Protein AF-A0A9P0X6R5-F1 (afdb_monomer_lite)

Structure (mmCIF, N/CA/C/O backbone):
data_AF-A0A9P0X6R5-F1
#
_entry.id   AF-A0A9P0X6R5-F1
#
loop_
_atom_site.group_PDB
_atom_site.id
_atom_site.type_symbol
_atom_site.label_atom_id
_atom_site.label_alt_id
_atom_site.label_comp_id
_atom_site.label_asym_id
_atom_site.label_entity_id
_atom_site.label_seq_id
_atom_site.pdbx_PDB_ins_code
_atom_site.Cartn_x
_atom_site.Cartn_y
_atom_site.Cartn_z
_atom_site.occupancy
_atom_site.B_iso_or_equiv
_atom_site.auth_seq_id
_atom_site.auth_comp_id
_atom_site.auth_asym_id
_atom_site.auth_atom_id
_atom_site.pdbx_PDB_model_num
ATOM 1 N N . MET A 1 1 ? 27.238 -20.104 -17.159 1.00 45.56 1 MET A N 1
ATOM 2 C CA . MET A 1 1 ? 26.203 -19.093 -17.486 1.00 45.56 1 MET A CA 1
ATOM 3 C C . MET A 1 1 ? 25.181 -19.704 -18.444 1.00 45.56 1 MET A C 1
ATOM 5 O O . MET A 1 1 ? 25.569 -20.067 -19.541 1.00 45.56 1 MET A O 1
ATOM 9 N N . GLY A 1 2 ? 23.912 -19.848 -18.046 1.00 71.12 2 GLY A N 1
ATOM 10 C CA . GLY A 1 2 ? 22.856 -20.512 -18.837 1.00 71.12 2 GLY A CA 1
ATOM 11 C C . GLY A 1 2 ? 21.809 -19.555 -19.417 1.00 71.12 2 GLY A C 1
ATOM 12 O O . GLY A 1 2 ? 20.617 -19.774 -19.230 1.00 71.12 2 GLY A O 1
ATOM 13 N N . ILE A 1 3 ? 22.230 -18.459 -20.056 1.00 69.94 3 ILE A N 1
ATOM 14 C CA . ILE A 1 3 ? 21.304 -17.490 -20.666 1.00 69.94 3 ILE A CA 1
ATOM 15 C C . ILE A 1 3 ? 21.339 -17.666 -22.195 1.00 69.94 3 ILE A C 1
ATOM 17 O O . ILE A 1 3 ? 22.399 -17.465 -22.786 1.00 69.94 3 ILE A O 1
ATOM 21 N N . PRO A 1 4 ? 20.212 -18.005 -22.851 1.00 82.38 4 PRO A N 1
ATOM 22 C CA . PRO A 1 4 ? 20.140 -18.137 -24.307 1.00 82.38 4 PRO A CA 1
ATOM 23 C C . PRO A 1 4 ? 20.477 -16.831 -25.041 1.00 82.38 4 PRO A C 1
ATOM 25 O O . PRO A 1 4 ? 20.044 -15.749 -24.631 1.00 82.38 4 PRO A O 1
ATOM 28 N N . PHE A 1 5 ? 21.174 -16.935 -26.178 1.00 79.19 5 PHE A N 1
ATOM 29 C CA . PHE A 1 5 ? 21.582 -15.794 -27.014 1.00 79.19 5 PHE A CA 1
ATOM 30 C C . PHE A 1 5 ? 20.405 -14.900 -27.431 1.00 79.19 5 PHE A C 1
ATOM 32 O O . PHE A 1 5 ? 20.494 -13.675 -27.402 1.00 79.19 5 PHE A O 1
ATOM 39 N N . SER A 1 6 ? 19.257 -15.501 -27.730 1.00 80.06 6 SER A N 1
ATOM 40 C CA . SER A 1 6 ? 18.028 -14.799 -28.106 1.00 80.06 6 SER A CA 1
ATOM 41 C C . SER A 1 6 ? 17.505 -13.863 -27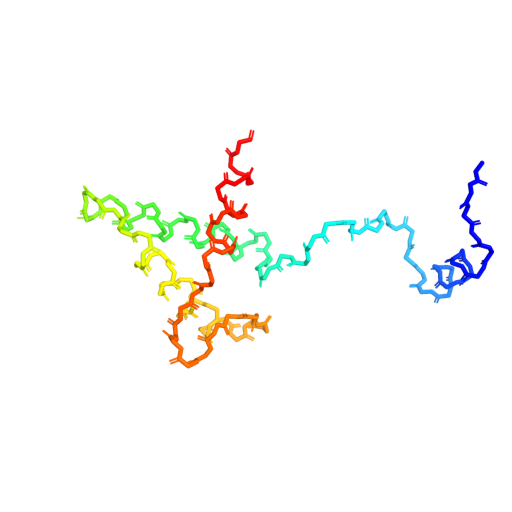.005 1.00 80.06 6 SER A C 1
ATOM 43 O O . SER A 1 6 ? 17.007 -12.775 -27.306 1.00 80.06 6 SER A O 1
ATOM 45 N N . SER A 1 7 ? 17.668 -14.221 -25.727 1.00 75.31 7 SER A N 1
ATOM 46 C CA . SER A 1 7 ? 17.344 -13.342 -24.593 1.00 75.31 7 SER A CA 1
ATOM 47 C C . SER A 1 7 ? 18.329 -12.176 -24.474 1.00 75.31 7 SER A C 1
ATOM 49 O O . SER A 1 7 ? 17.920 -11.049 -24.182 1.00 75.31 7 SER A O 1
ATOM 51 N N . LEU A 1 8 ? 19.614 -12.425 -24.745 1.00 77.00 8 LEU A N 1
ATOM 52 C CA . LEU A 1 8 ? 20.658 -11.399 -24.753 1.00 77.00 8 LEU A CA 1
ATOM 53 C C . LEU A 1 8 ? 20.434 -10.388 -25.892 1.00 77.00 8 LEU A C 1
ATOM 55 O O . LEU A 1 8 ? 20.430 -9.181 -25.663 1.00 77.00 8 LEU A O 1
ATOM 59 N N . GLN A 1 9 ? 20.138 -10.873 -27.099 1.00 84.00 9 GLN A N 1
ATOM 60 C CA . GLN A 1 9 ? 19.872 -10.045 -28.275 1.00 84.00 9 GLN A CA 1
ATOM 61 C C . GLN A 1 9 ? 18.637 -9.150 -28.086 1.00 84.00 9 GLN A C 1
ATOM 63 O O . GLN A 1 9 ? 18.666 -7.971 -28.445 1.00 84.00 9 GLN A O 1
ATOM 68 N N . LYS A 1 10 ? 17.563 -9.669 -27.468 1.00 78.94 10 LYS A N 1
ATOM 69 C CA . LYS A 1 10 ? 16.385 -8.859 -27.105 1.00 78.94 10 LYS A CA 1
ATOM 70 C C . LYS A 1 10 ? 16.737 -7.736 -26.127 1.00 78.94 10 LYS A C 1
ATOM 72 O O . LYS A 1 10 ? 16.241 -6.624 -26.294 1.00 78.94 10 LYS A O 1
ATOM 77 N N . ARG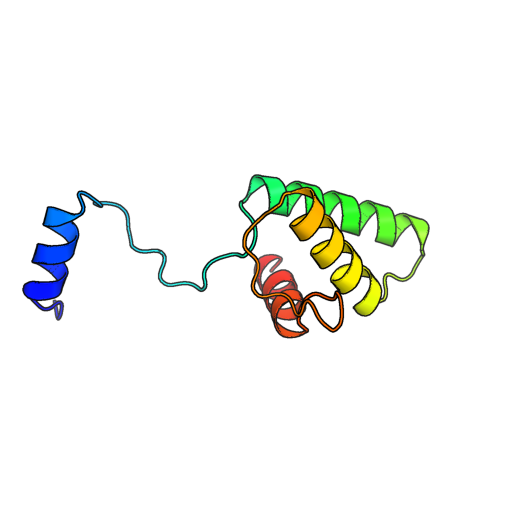 A 1 11 ? 17.585 -8.002 -25.126 1.00 73.56 11 ARG A N 1
ATOM 78 C CA . ARG A 1 11 ? 18.031 -6.982 -24.160 1.00 73.56 11 ARG A CA 1
ATOM 79 C C . ARG A 1 11 ? 18.846 -5.875 -24.822 1.00 73.56 11 ARG A C 1
ATOM 81 O O . ARG A 1 11 ? 18.567 -4.708 -24.567 1.00 73.56 11 ARG A O 1
ATOM 88 N N . ILE A 1 12 ? 19.778 -6.243 -25.704 1.00 78.88 12 ILE A N 1
ATOM 89 C CA . ILE A 1 12 ? 20.615 -5.292 -26.451 1.00 78.88 12 ILE A CA 1
ATOM 90 C C . ILE A 1 12 ? 19.748 -4.404 -27.353 1.00 78.88 12 ILE A C 1
ATOM 92 O O . ILE A 1 12 ? 19.861 -3.185 -27.287 1.00 78.88 12 ILE A O 1
ATOM 96 N N . LYS A 1 13 ? 18.803 -4.981 -28.114 1.00 79.56 13 LYS A N 1
ATOM 97 C CA . LYS A 1 13 ? 17.854 -4.203 -28.937 1.00 79.56 13 LYS A CA 1
ATOM 98 C C . LYS A 1 13 ? 16.975 -3.251 -28.123 1.00 79.56 13 LYS A C 1
ATOM 100 O O . LYS A 1 13 ? 16.607 -2.196 -28.621 1.00 79.56 13 LYS A O 1
ATOM 105 N N . LYS A 1 14 ? 16.610 -3.629 -26.894 1.00 73.12 14 LYS A N 1
ATOM 106 C CA . LYS A 1 14 ? 15.771 -2.814 -26.002 1.00 73.12 14 LYS A CA 1
ATOM 107 C C . LYS A 1 14 ? 16.571 -1.745 -25.238 1.00 73.12 14 LYS A C 1
ATOM 109 O O . LYS A 1 14 ? 15.965 -0.959 -24.521 1.00 73.12 14 LYS A O 1
ATOM 114 N N . GLY A 1 15 ? 17.905 -1.730 -25.347 1.00 68.00 15 GLY A N 1
ATOM 115 C CA . GLY A 1 15 ? 18.778 -0.750 -24.684 1.00 68.00 15 GLY A CA 1
ATOM 116 C C . GLY A 1 15 ? 18.753 -0.803 -23.151 1.00 68.00 15 GLY A C 1
ATOM 117 O O . GLY A 1 15 ? 19.182 0.137 -22.492 1.00 68.00 15 GLY A O 1
ATOM 118 N N . SER A 1 16 ? 18.225 -1.879 -22.561 1.00 59.75 16 SER A N 1
ATOM 119 C CA . SER A 1 16 ? 18.016 -1.971 -21.115 1.00 59.75 16 SER A CA 1
ATOM 120 C C . SER A 1 16 ? 19.170 -2.746 -20.476 1.00 59.75 16 SER A C 1
ATOM 122 O O . SER A 1 16 ? 19.209 -3.975 -20.523 1.00 59.75 16 SER A O 1
ATOM 124 N N . THR A 1 17 ? 20.136 -2.014 -19.916 1.00 61.00 17 THR A N 1
ATOM 125 C CA . THR A 1 17 ? 21.274 -2.555 -19.144 1.00 61.00 17 THR A CA 1
ATOM 126 C C . THR A 1 17 ? 20.925 -2.807 -17.676 1.00 61.00 17 THR A C 1
ATOM 128 O O . THR A 1 17 ? 21.693 -3.442 -16.955 1.00 61.00 17 THR A O 1
ATOM 131 N N . LEU A 1 18 ? 19.758 -2.334 -17.232 1.00 61.66 18 LEU A N 1
ATOM 132 C CA . LEU A 1 18 ? 19.279 -2.505 -15.867 1.00 61.66 18 LEU A CA 1
ATOM 133 C C . LEU A 1 18 ? 18.902 -3.966 -15.602 1.00 61.66 18 LEU A C 1
ATOM 135 O O . LEU A 1 18 ? 18.363 -4.663 -16.468 1.00 61.66 18 LEU A O 1
ATOM 139 N N . ALA A 1 19 ? 19.178 -4.427 -14.379 1.00 62.88 19 ALA A N 1
ATOM 140 C CA . ALA A 1 19 ? 18.734 -5.736 -13.925 1.00 62.88 19 ALA A CA 1
ATOM 141 C C . ALA A 1 19 ? 17.209 -5.846 -14.122 1.00 62.88 19 ALA A C 1
ATOM 143 O O . ALA A 1 19 ? 16.476 -4.933 -13.733 1.00 62.88 19 ALA A O 1
ATOM 144 N N . PRO A 1 20 ? 16.709 -6.922 -14.756 1.00 59.72 20 PRO A N 1
ATOM 145 C CA . PRO A 1 20 ? 15.279 -7.084 -14.959 1.00 59.72 20 PRO A CA 1
ATOM 146 C C . PRO A 1 20 ? 14.585 -7.127 -13.600 1.00 59.72 20 PRO A C 1
ATOM 148 O O . PRO A 1 20 ? 15.035 -7.823 -12.687 1.00 59.72 20 PRO A O 1
ATOM 151 N N . HIS A 1 21 ? 13.460 -6.424 -13.483 1.00 60.31 21 HIS A N 1
ATOM 152 C CA . HIS A 1 21 ? 12.551 -6.636 -12.366 1.00 60.31 21 HIS A CA 1
ATOM 153 C C . HIS A 1 21 ? 11.995 -8.059 -12.477 1.00 60.31 21 HIS A C 1
ATOM 155 O O . HIS A 1 21 ? 11.142 -8.343 -13.312 1.00 60.31 21 HIS A O 1
ATOM 161 N N . LEU A 1 22 ? 12.569 -8.971 -11.694 1.00 61.56 22 LEU A N 1
ATOM 162 C CA . LEU A 1 22 ? 12.200 -10.390 -11.636 1.00 61.56 22 LEU A CA 1
ATOM 163 C C . LEU A 1 22 ? 11.013 -10.639 -10.690 1.00 61.56 22 LEU A C 1
ATOM 165 O O . LEU A 1 22 ? 10.565 -11.773 -10.546 1.00 61.56 22 LEU A O 1
ATOM 169 N N . GLY A 1 23 ? 10.516 -9.586 -10.034 1.00 60.03 23 GLY A N 1
ATOM 170 C CA . GLY A 1 23 ? 9.327 -9.629 -9.196 1.00 60.03 23 GLY A CA 1
ATOM 171 C C . GLY A 1 23 ? 8.053 -9.295 -9.964 1.00 60.03 23 GLY A C 1
ATOM 172 O O . GLY A 1 23 ? 8.066 -8.859 -11.115 1.00 60.03 23 GLY A O 1
ATOM 173 N N . ARG A 1 24 ? 6.920 -9.459 -9.286 1.00 58.94 24 ARG A N 1
ATOM 174 C CA . ARG A 1 24 ? 5.628 -9.032 -9.813 1.00 58.94 24 ARG A CA 1
ATOM 175 C C . ARG A 1 24 ? 5.606 -7.516 -10.004 1.00 58.94 24 ARG A C 1
ATOM 177 O O . ARG A 1 24 ? 6.158 -6.770 -9.190 1.00 58.94 24 ARG A O 1
ATOM 184 N N . PHE A 1 25 ? 4.989 -7.069 -11.096 1.00 58.28 25 PHE A N 1
ATOM 185 C CA . PHE A 1 25 ? 4.784 -5.647 -11.351 1.00 58.28 25 PHE A CA 1
ATOM 186 C C . PHE A 1 25 ? 3.973 -5.049 -10.206 1.00 58.28 25 PHE A C 1
ATOM 188 O O . PHE A 1 25 ? 2.861 -5.492 -9.915 1.00 58.28 25 PHE A O 1
ATOM 195 N N . THR A 1 26 ? 4.563 -4.070 -9.530 1.00 62.06 26 THR A N 1
ATOM 196 C CA . THR A 1 26 ? 3.894 -3.352 -8.455 1.00 62.06 26 THR A CA 1
ATOM 197 C C . THR A 1 26 ? 2.804 -2.500 -9.080 1.00 62.06 26 THR A C 1
ATOM 199 O O . THR A 1 26 ? 3.063 -1.745 -10.010 1.00 62.06 26 THR A O 1
ATOM 202 N N . VAL A 1 27 ? 1.577 -2.635 -8.576 1.00 65.88 27 VAL A N 1
ATOM 203 C CA . VAL A 1 27 ? 0.413 -1.888 -9.089 1.00 65.88 27 VAL A CA 1
ATOM 204 C C . VAL A 1 27 ? 0.588 -0.376 -8.910 1.00 65.88 27 VAL A C 1
ATOM 206 O O . VAL A 1 27 ? -0.017 0.397 -9.634 1.00 65.88 27 VAL A O 1
ATOM 209 N N . PHE A 1 28 ? 1.433 0.025 -7.960 1.00 68.38 28 PHE A N 1
ATOM 210 C CA . PHE A 1 28 ? 1.745 1.411 -7.638 1.00 68.38 28 PHE A CA 1
ATOM 211 C C . PHE A 1 28 ? 3.242 1.680 -7.812 1.00 68.38 28 PHE A C 1
ATOM 213 O O . PHE A 1 28 ? 4.075 0.810 -7.520 1.00 68.38 28 PHE A O 1
ATOM 220 N N . SER A 1 29 ? 3.575 2.895 -8.240 1.00 72.75 29 SER A N 1
ATOM 221 C CA . SER A 1 29 ? 4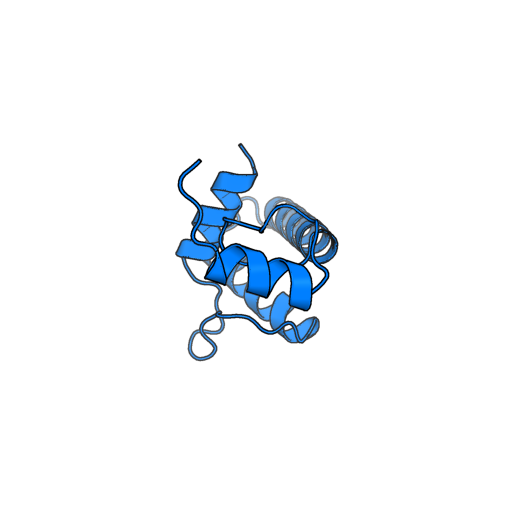.927 3.457 -8.178 1.00 72.75 29 SER A CA 1
ATOM 222 C C . SER A 1 29 ? 5.333 3.726 -6.729 1.00 72.75 29 SER A C 1
ATOM 224 O O . SER A 1 29 ? 4.484 3.850 -5.850 1.00 72.75 29 SER A O 1
ATOM 226 N N . ARG A 1 30 ? 6.637 3.851 -6.450 1.00 71.50 30 ARG A N 1
ATOM 227 C CA . ARG A 1 30 ? 7.161 4.034 -5.078 1.00 71.50 30 ARG A CA 1
ATOM 228 C C . ARG A 1 30 ? 6.512 5.209 -4.333 1.00 71.50 30 ARG A C 1
ATOM 230 O O . ARG A 1 30 ? 6.275 5.118 -3.131 1.00 71.50 30 ARG A O 1
ATOM 237 N N . GLU A 1 31 ? 6.234 6.291 -5.049 1.00 74.19 31 GLU A N 1
ATOM 238 C CA . GLU A 1 31 ? 5.645 7.523 -4.513 1.00 74.19 31 GLU A CA 1
ATOM 239 C C . GLU A 1 31 ? 4.168 7.338 -4.148 1.00 74.19 31 GLU A C 1
ATOM 241 O O . GLU A 1 31 ? 3.754 7.630 -3.024 1.00 74.19 31 GLU A O 1
ATOM 246 N N . GLU A 1 32 ? 3.395 6.747 -5.058 1.00 74.19 32 GLU A N 1
ATOM 247 C CA . GLU A 1 32 ? 1.994 6.363 -4.842 1.00 74.19 32 GLU A CA 1
ATOM 248 C C . GLU A 1 32 ? 1.878 5.374 -3.679 1.00 74.19 32 GLU A C 1
ATOM 250 O O . GLU A 1 32 ? 0.982 5.438 -2.836 1.00 74.19 32 GLU A O 1
ATOM 255 N N . GLU A 1 33 ? 2.853 4.470 -3.589 1.00 76.06 33 GLU A N 1
ATOM 256 C CA . GLU A 1 33 ? 2.946 3.484 -2.535 1.00 76.06 33 GLU A CA 1
ATOM 257 C C . GLU A 1 33 ? 3.131 4.130 -1.151 1.00 76.06 33 GLU A C 1
ATOM 259 O O . GLU A 1 33 ? 2.526 3.678 -0.171 1.00 76.06 33 GLU A O 1
ATOM 264 N N . ALA A 1 34 ? 3.926 5.203 -1.079 1.00 79.06 34 ALA A N 1
ATOM 265 C CA . ALA A 1 34 ? 4.172 5.971 0.137 1.00 79.06 34 ALA A CA 1
ATOM 266 C C . ALA A 1 34 ? 2.948 6.801 0.552 1.00 79.06 34 ALA A C 1
ATOM 268 O O . ALA A 1 34 ? 2.589 6.816 1.733 1.00 79.06 34 ALA A O 1
ATOM 269 N N . GLN A 1 35 ? 2.272 7.445 -0.403 1.00 81.12 35 GLN A N 1
ATOM 270 C CA . GLN A 1 35 ? 1.031 8.180 -0.141 1.00 81.12 35 GLN A CA 1
ATOM 271 C C . GLN A 1 35 ? -0.078 7.251 0.363 1.00 81.12 35 GLN A C 1
ATOM 273 O O . GLN A 1 35 ? -0.723 7.559 1.369 1.00 81.12 35 GLN A O 1
ATOM 278 N N . LEU A 1 36 ? -0.248 6.084 -0.264 1.00 79.19 36 LEU A N 1
ATOM 279 C CA . LEU A 1 36 ? -1.221 5.088 0.173 1.00 79.19 36 LEU A CA 1
ATOM 280 C C . LEU A 1 36 ? -0.906 4.558 1.580 1.00 79.19 36 LEU A C 1
ATOM 282 O O . LEU A 1 36 ? -1.811 4.416 2.398 1.00 79.19 36 LEU A O 1
ATOM 286 N N . ALA A 1 37 ? 0.370 4.316 1.901 1.00 78.81 37 ALA A N 1
ATOM 287 C CA . ALA A 1 37 ? 0.783 3.916 3.247 1.00 78.81 37 ALA A CA 1
ATOM 288 C C . ALA A 1 37 ? 0.518 5.011 4.295 1.00 78.81 37 ALA A C 1
ATOM 290 O O . ALA A 1 37 ? 0.224 4.709 5.451 1.00 78.81 37 ALA A O 1
ATOM 291 N N . A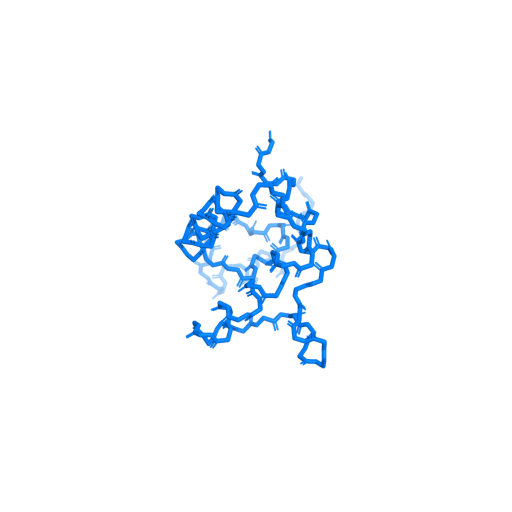SN A 1 38 ? 0.615 6.285 3.911 1.00 82.31 38 ASN A N 1
ATOM 292 C CA . ASN A 1 38 ? 0.313 7.399 4.802 1.00 82.31 38 ASN A CA 1
ATOM 293 C C . ASN A 1 38 ? -1.201 7.528 5.049 1.00 82.31 38 ASN A C 1
ATOM 295 O O . ASN A 1 38 ? -1.631 7.737 6.181 1.00 82.31 38 ASN A O 1
ATOM 299 N N . LEU A 1 39 ? -2.014 7.335 4.005 1.00 79.31 39 LEU A N 1
ATOM 300 C CA . LEU A 1 39 ? -3.472 7.232 4.114 1.00 79.31 39 LEU A CA 1
ATOM 301 C C . LEU A 1 39 ? -3.895 6.071 5.021 1.00 79.31 39 LEU A C 1
ATOM 303 O O . LEU A 1 39 ? -4.723 6.268 5.907 1.00 79.31 39 LEU A O 1
ATOM 307 N N . ASP A 1 40 ? -3.284 4.897 4.850 1.00 77.25 40 ASP A N 1
ATOM 308 C CA . ASP A 1 40 ? -3.521 3.717 5.689 1.00 77.25 40 ASP A CA 1
ATOM 309 C C . ASP A 1 40 ? -3.211 3.995 7.167 1.00 77.25 40 ASP A C 1
ATOM 311 O O . ASP A 1 40 ? -4.046 3.736 8.030 1.00 77.25 40 ASP A O 1
ATOM 315 N N . LYS A 1 41 ? -2.063 4.622 7.466 1.00 78.69 41 LYS A N 1
ATOM 316 C CA . LYS A 1 41 ? -1.698 5.029 8.836 1.00 78.69 41 LYS A CA 1
ATOM 317 C C . LYS A 1 41 ? -2.697 6.013 9.441 1.00 78.69 41 LYS A C 1
ATOM 319 O O . LYS A 1 41 ? -3.078 5.852 10.598 1.00 78.69 41 LYS A O 1
ATOM 324 N N . LYS A 1 42 ? -3.132 7.020 8.675 1.00 80.12 42 LYS A N 1
ATOM 325 C CA . LYS A 1 42 ? -4.137 7.993 9.133 1.00 80.12 42 LYS A CA 1
ATOM 326 C C . LYS A 1 42 ? -5.461 7.306 9.446 1.00 80.12 42 LYS A C 1
ATOM 328 O O . LYS A 1 42 ? -6.032 7.551 10.500 1.00 80.12 42 LYS A O 1
ATOM 333 N N . MET A 1 43 ? -5.915 6.406 8.577 1.00 73.38 43 MET A N 1
ATOM 334 C CA . MET A 1 43 ? -7.147 5.650 8.804 1.00 73.38 43 MET A CA 1
ATOM 335 C C . MET A 1 43 ? -7.039 4.683 9.980 1.00 73.38 43 MET A C 1
ATOM 337 O O . MET A 1 43 ? -7.964 4.614 10.784 1.00 73.38 43 MET A O 1
ATOM 341 N N . ALA A 1 44 ? -5.905 4.001 10.139 1.00 75.44 44 ALA A N 1
ATOM 342 C CA . ALA A 1 44 ? -5.654 3.143 11.292 1.00 75.44 44 ALA A CA 1
ATOM 343 C C . ALA A 1 44 ? -5.687 3.926 12.614 1.00 75.44 44 ALA A C 1
ATOM 345 O O . ALA A 1 44 ? -6.222 3.422 13.598 1.00 75.44 44 ALA A O 1
ATOM 346 N N . ASN A 1 45 ? -5.170 5.158 12.616 1.00 77.19 45 ASN A N 1
ATOM 347 C CA . ASN A 1 45 ? -5.197 6.040 13.781 1.00 77.19 45 ASN A CA 1
ATOM 348 C C . ASN A 1 45 ? -6.612 6.546 14.111 1.00 77.19 45 ASN A C 1
ATOM 350 O O . ASN A 1 45 ? -6.954 6.679 15.278 1.00 77.19 45 ASN A O 1
ATOM 354 N N . ILE A 1 46 ? -7.441 6.813 13.094 1.00 73.19 46 ILE A N 1
ATOM 355 C CA . ILE A 1 46 ? -8.811 7.320 13.282 1.00 73.19 46 ILE A CA 1
ATOM 356 C C . ILE A 1 46 ? -9.766 6.212 13.753 1.00 73.19 46 ILE A C 1
ATOM 358 O O . ILE A 1 46 ? -10.632 6.462 14.584 1.00 73.19 46 ILE A O 1
ATOM 362 N N . PHE A 1 47 ? -9.632 4.992 13.225 1.00 62.62 47 PHE A N 1
ATOM 363 C CA . PHE A 1 47 ? -10.640 3.939 13.404 1.00 62.62 47 PHE A CA 1
ATOM 364 C C . PHE A 1 47 ? -10.324 2.898 14.487 1.00 62.62 47 PHE A C 1
ATOM 366 O O . PHE A 1 47 ? -11.102 1.961 14.639 1.00 62.62 47 PHE A O 1
ATOM 373 N N . TYR A 1 48 ? -9.208 3.010 15.223 1.00 59.34 48 TYR A N 1
ATOM 374 C CA . TYR A 1 48 ? -8.807 2.067 16.292 1.00 59.34 48 TYR A CA 1
ATOM 375 C C . TYR A 1 48 ? -8.839 0.569 15.888 1.00 59.34 48 TYR A C 1
ATOM 377 O O . TYR A 1 48 ? -8.877 -0.321 16.734 1.00 59.34 48 TYR A O 1
ATOM 385 N N . GLY A 1 49 ? -8.819 0.269 14.583 1.00 61.69 49 GLY A N 1
ATOM 386 C CA . GLY A 1 49 ? -9.072 -1.072 14.059 1.00 61.69 49 GLY A CA 1
ATOM 387 C C . GLY A 1 49 ? -9.327 -1.066 12.554 1.00 61.69 49 GLY A C 1
ATOM 388 O O . GLY A 1 49 ? -10.459 -1.191 12.093 1.00 61.69 49 GLY A O 1
ATOM 389 N N . CYS A 1 50 ? -8.271 -0.918 11.753 1.00 62.16 50 CYS A N 1
ATOM 390 C CA . CYS A 1 50 ? -8.405 -0.908 10.297 1.00 62.16 50 CYS A CA 1
ATOM 391 C C . CYS A 1 50 ? -8.756 -2.320 9.784 1.00 62.16 50 CYS A C 1
ATOM 393 O O . CYS A 1 50 ? -7.914 -3.222 9.755 1.00 62.16 50 CYS A O 1
ATOM 395 N N . THR A 1 51 ? -10.011 -2.543 9.384 1.00 73.94 51 THR A N 1
ATOM 396 C CA . THR A 1 51 ? -10.430 -3.821 8.795 1.00 73.94 51 THR A CA 1
ATOM 397 C C . THR A 1 51 ? -9.773 -3.991 7.425 1.00 73.94 51 THR A C 1
ATOM 399 O O . THR A 1 51 ? -9.809 -3.084 6.595 1.00 73.94 51 THR A O 1
ATOM 402 N N . ALA A 1 52 ? -9.247 -5.182 7.128 1.00 72.19 52 ALA A N 1
ATOM 403 C CA . ALA A 1 52 ? -8.617 -5.509 5.842 1.00 72.19 52 ALA A CA 1
ATOM 404 C C . ALA A 1 52 ? -9.462 -5.128 4.606 1.00 72.19 52 ALA A C 1
ATOM 406 O O . ALA A 1 52 ? -8.914 -4.865 3.538 1.00 72.19 52 ALA A O 1
ATOM 407 N N . ASN A 1 53 ? -10.789 -5.090 4.741 1.00 78.38 53 ASN A N 1
ATOM 408 C CA . ASN A 1 53 ? -11.706 -4.681 3.679 1.00 78.38 53 ASN A CA 1
ATOM 409 C C . ASN A 1 53 ? -11.667 -3.174 3.393 1.00 78.38 53 ASN A C 1
ATOM 411 O O . ASN A 1 53 ? -11.769 -2.790 2.232 1.00 78.38 53 ASN A O 1
ATOM 415 N N . GLN A 1 54 ? -11.480 -2.329 4.412 1.00 77.38 54 GLN A N 1
ATOM 416 C CA . GLN A 1 54 ? -11.361 -0.882 4.216 1.00 77.38 54 GLN A CA 1
ATOM 417 C C . GLN A 1 54 ? -10.068 -0.532 3.486 1.00 77.38 54 GLN A C 1
ATOM 419 O O . GLN A 1 54 ? -10.111 0.175 2.485 1.00 77.38 54 GLN A O 1
ATOM 424 N N . ILE A 1 55 ? -8.946 -1.130 3.899 1.00 77.62 55 ILE A N 1
ATOM 425 C CA . ILE A 1 55 ? -7.645 -0.952 3.235 1.00 77.62 55 ILE A CA 1
ATOM 426 C C . ILE A 1 55 ? -7.752 -1.311 1.746 1.00 77.62 55 ILE A C 1
ATOM 428 O O . ILE A 1 55 ? -7.245 -0.599 0.879 1.00 77.62 55 ILE A O 1
ATOM 432 N N . ARG A 1 56 ? -8.468 -2.397 1.429 1.00 80.88 56 ARG A N 1
ATOM 433 C CA . ARG A 1 56 ? -8.703 -2.821 0.043 1.00 80.88 56 ARG A CA 1
ATOM 434 C C . ARG A 1 56 ? -9.584 -1.854 -0.745 1.00 80.88 56 ARG A C 1
ATOM 436 O O . ARG A 1 56 ? -9.337 -1.676 -1.934 1.00 80.88 56 ARG A O 1
ATOM 443 N N . ARG A 1 57 ? -10.601 -1.259 -0.118 1.00 82.44 57 ARG A N 1
ATOM 444 C CA . ARG A 1 57 ? -11.489 -0.275 -0.759 1.00 82.44 57 ARG A CA 1
ATOM 445 C C . ARG A 1 57 ? -10.752 1.027 -1.052 1.00 82.44 57 ARG A C 1
ATOM 447 O O . ARG A 1 57 ? -10.746 1.481 -2.188 1.00 82.44 57 ARG A O 1
ATOM 454 N N . VAL A 1 58 ? -10.020 1.537 -0.067 1.00 81.25 58 VAL A N 1
ATOM 455 C CA . VAL A 1 58 ? -9.183 2.736 -0.200 1.00 81.25 58 VAL A CA 1
ATOM 456 C C . VAL A 1 58 ? -8.155 2.566 -1.310 1.00 81.25 58 VAL A C 1
ATOM 458 O O . VAL A 1 58 ? -7.975 3.469 -2.118 1.00 81.25 58 VAL A O 1
ATOM 461 N N . ALA A 1 59 ? -7.485 1.414 -1.371 1.00 79.25 59 ALA A N 1
ATOM 462 C CA . ALA A 1 59 ? -6.499 1.148 -2.412 1.00 79.25 59 ALA A CA 1
ATOM 463 C C . ALA A 1 59 ? -7.112 1.168 -3.820 1.00 79.25 59 ALA A C 1
ATOM 465 O O . ALA A 1 59 ? -6.475 1.662 -4.747 1.00 79.25 59 ALA A O 1
ATOM 466 N N . PHE A 1 60 ? -8.345 0.673 -3.972 1.00 83.06 60 PHE A N 1
ATOM 467 C CA . PHE A 1 60 ? -9.085 0.741 -5.231 1.00 83.06 60 PHE A CA 1
ATOM 468 C C . PHE A 1 60 ? -9.449 2.187 -5.593 1.00 83.06 60 PHE A C 1
ATOM 470 O O . PHE A 1 60 ? -9.114 2.650 -6.678 1.00 83.06 60 PHE A O 1
ATOM 477 N N . GLU A 1 61 ? -10.060 2.927 -4.665 1.00 82.69 61 GLU A N 1
ATOM 478 C CA . GLU A 1 61 ? -10.436 4.332 -4.879 1.00 82.69 61 GLU A CA 1
ATOM 479 C C . GLU A 1 61 ? -9.223 5.217 -5.189 1.00 82.69 61 GLU A C 1
ATOM 481 O O . GLU A 1 61 ? -9.300 6.138 -5.999 1.00 82.69 61 GLU A O 1
ATOM 486 N N . TYR A 1 62 ? -8.086 4.934 -4.557 1.00 81.31 62 TYR A N 1
ATOM 487 C CA . TYR A 1 62 ? -6.837 5.635 -4.810 1.00 81.31 62 TYR A CA 1
ATOM 488 C C . TYR A 1 62 ? -6.275 5.322 -6.205 1.00 81.31 62 TYR A C 1
ATOM 490 O O . TYR A 1 62 ? -5.829 6.234 -6.895 1.00 81.31 62 TYR A O 1
ATOM 498 N N . ALA A 1 63 ? -6.358 4.066 -6.657 1.00 79.19 63 ALA A N 1
ATOM 499 C CA . ALA A 1 63 ? -5.930 3.677 -8.000 1.00 79.19 63 ALA A CA 1
ATOM 500 C C . ALA A 1 63 ? -6.804 4.291 -9.105 1.00 79.19 63 ALA A C 1
ATOM 502 O O . ALA A 1 63 ? -6.274 4.734 -10.121 1.00 79.19 63 ALA A O 1
ATOM 503 N N . GLU A 1 64 ? -8.117 4.372 -8.882 1.00 82.69 64 GLU A N 1
ATOM 504 C CA . GLU A 1 64 ? -9.059 5.062 -9.774 1.00 82.69 64 GLU A CA 1
ATOM 505 C C . GLU A 1 64 ? -8.771 6.569 -9.840 1.00 82.69 64 GLU A C 1
ATOM 507 O O . GLU A 1 64 ? -8.698 7.135 -10.929 1.00 82.69 64 GLU A O 1
ATOM 512 N N . LYS A 1 65 ? -8.531 7.220 -8.688 1.00 81.50 65 LYS A N 1
ATOM 513 C CA . LYS A 1 65 ? -8.179 8.653 -8.623 1.00 81.50 65 LYS A CA 1
ATOM 514 C C . LYS A 1 65 ? -6.876 8.981 -9.344 1.00 81.5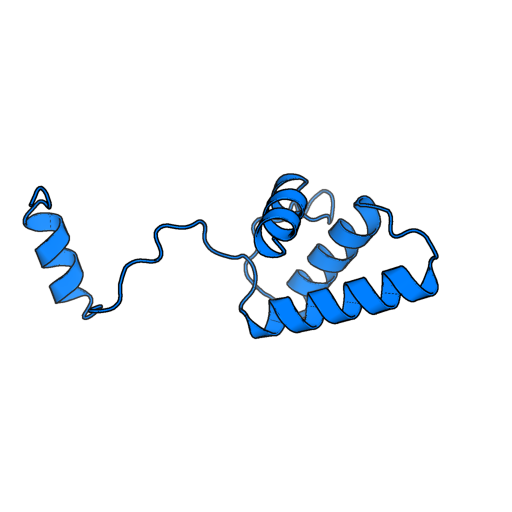0 65 LYS A C 1
ATOM 516 O O . LYS A 1 65 ? -6.780 10.034 -9.963 1.00 81.50 65 LYS A O 1
ATOM 521 N N . LEU A 1 66 ? -5.885 8.099 -9.250 1.00 74.31 66 LEU A N 1
ATOM 522 C CA . LEU A 1 66 ? -4.615 8.249 -9.958 1.00 74.31 66 LEU A CA 1
ATOM 523 C C . LEU A 1 66 ? -4.683 7.786 -11.423 1.00 74.31 66 LEU A C 1
ATOM 525 O O . LEU A 1 66 ? -3.708 7.943 -12.150 1.00 74.31 66 LEU A O 1
ATOM 529 N N . ASN A 1 67 ? -5.808 7.209 -11.860 1.00 72.12 67 ASN A N 1
ATOM 530 C CA . ASN A 1 67 ? -5.980 6.594 -13.178 1.00 72.12 67 ASN A CA 1
ATOM 531 C C . ASN A 1 67 ? -4.878 5.570 -13.524 1.00 72.12 67 ASN A C 1
ATOM 533 O O . ASN A 1 67 ? -4.495 5.385 -14.679 1.00 72.12 67 ASN A O 1
ATOM 537 N N . VAL A 1 68 ? -4.339 4.894 -12.507 1.00 70.50 68 VAL A N 1
ATOM 538 C CA . VAL A 1 68 ? -3.268 3.915 -12.702 1.00 70.50 68 VAL A CA 1
ATOM 539 C C . VAL A 1 68 ? -3.888 2.626 -13.200 1.00 70.50 68 VAL A C 1
ATOM 541 O O . VAL A 1 68 ? -4.881 2.151 -12.653 1.00 70.50 68 VAL A O 1
ATOM 544 N N . LYS A 1 69 ? -3.287 2.018 -14.223 1.00 65.62 69 LYS A N 1
ATOM 545 C CA . LYS A 1 69 ? -3.755 0.743 -14.767 1.00 65.62 69 LYS A CA 1
ATOM 546 C C . LYS A 1 69 ? -3.559 -0.360 -13.723 1.00 65.62 69 LYS A C 1
ATOM 548 O O . LYS A 1 69 ? -2.438 -0.802 -13.478 1.00 65.62 69 LYS A O 1
ATOM 553 N N . HIS A 1 70 ? -4.649 -0.798 -13.102 1.00 68.88 70 HIS A N 1
ATOM 554 C CA . HIS A 1 70 ? -4.619 -1.739 -11.989 1.00 68.88 70 HIS A CA 1
ATOM 555 C C . HIS A 1 70 ? -5.391 -3.028 -12.291 1.00 68.88 70 HIS A C 1
ATOM 557 O O . HIS A 1 70 ? -6.450 -3.009 -12.908 1.00 68.88 70 HIS A O 1
ATOM 563 N N . ASN A 1 71 ? -4.891 -4.157 -11.779 1.00 66.06 71 ASN A N 1
ATOM 564 C CA . ASN A 1 71 ? -5.568 -5.464 -11.838 1.00 66.06 71 ASN A CA 1
ATOM 565 C C . ASN A 1 71 ? -6.578 -5.659 -10.687 1.00 66.06 71 ASN A C 1
ATOM 567 O O . ASN A 1 71 ? -6.863 -6.789 -10.286 1.00 66.06 71 ASN A O 1
ATOM 571 N N . PHE A 1 72 ? -7.076 -4.575 -10.086 1.00 73.38 72 PHE A N 1
ATOM 572 C CA . PHE A 1 72 ? -8.099 -4.692 -9.048 1.00 73.38 72 PHE A CA 1
ATOM 573 C C . PHE A 1 72 ? -9.451 -5.049 -9.652 1.00 73.38 72 PHE A C 1
ATOM 575 O O . PHE A 1 72 ? -9.754 -4.724 -10.799 1.00 73.38 72 PHE A O 1
ATOM 582 N N . ASN A 1 73 ? -10.265 -5.746 -8.863 1.00 69.25 73 ASN A N 1
ATOM 583 C CA . ASN A 1 73 ? -11.563 -6.196 -9.326 1.00 69.25 73 ASN A CA 1
ATOM 584 C C . ASN A 1 73 ? -12.531 -5.005 -9.373 1.00 69.25 73 ASN A C 1
ATOM 586 O O . ASN A 1 73 ? -13.002 -4.551 -8.328 1.00 69.25 73 ASN A O 1
ATOM 590 N N . GLN A 1 74 ? -12.835 -4.527 -10.581 1.00 69.75 74 GLN A N 1
ATOM 591 C CA . GLN A 1 74 ? -13.760 -3.412 -10.810 1.00 69.75 74 GLN A CA 1
ATOM 592 C C . GLN A 1 74 ? -15.195 -3.749 -10.377 1.00 69.75 74 GLN A C 1
ATOM 594 O O . GLN A 1 74 ? -15.904 -2.871 -9.891 1.00 69.75 74 GLN A O 1
ATOM 599 N N . ALA A 1 75 ? -15.606 -5.022 -10.458 1.00 68.94 75 ALA A N 1
ATOM 600 C CA . ALA A 1 75 ? -16.945 -5.451 -10.047 1.00 68.94 75 ALA A CA 1
ATOM 601 C C . ALA A 1 75 ? -17.148 -5.343 -8.527 1.00 68.94 75 ALA A C 1
ATOM 603 O O . ALA A 1 75 ? -18.207 -4.934 -8.061 1.00 68.94 75 ALA A O 1
ATOM 604 N N . SER A 1 76 ? -16.118 -5.673 -7.741 1.00 69.81 76 SER A N 1
ATOM 605 C CA . SER A 1 76 ? -16.168 -5.573 -6.276 1.00 69.81 76 SER A CA 1
ATOM 606 C C . SER A 1 76 ? -15.647 -4.238 -5.734 1.00 69.81 76 SER A C 1
ATOM 608 O O . SER A 1 76 ? -15.738 -4.019 -4.528 1.00 69.81 76 SER A O 1
ATOM 610 N N . LYS A 1 77 ? -15.082 -3.365 -6.587 1.00 76.12 77 LYS A N 1
ATOM 611 C CA . LYS A 1 77 ? -14.434 -2.088 -6.217 1.00 76.12 77 LYS A CA 1
ATOM 612 C C . LYS A 1 77 ? -13.476 -2.226 -5.026 1.00 76.12 77 LYS A C 1
ATOM 614 O O . LYS A 1 77 ? -13.478 -1.433 -4.084 1.00 76.12 77 LYS A O 1
ATOM 619 N N . MET A 1 78 ? -12.691 -3.302 -5.035 1.00 76.88 78 MET A N 1
ATOM 620 C CA . MET A 1 78 ? -11.799 -3.676 -3.940 1.00 76.88 78 MET A CA 1
ATOM 621 C C . MET A 1 78 ? -10.485 -4.231 -4.478 1.00 76.88 78 MET A C 1
ATOM 623 O O . MET A 1 78 ? -10.457 -5.010 -5.435 1.00 76.88 78 MET A O 1
ATOM 627 N N . ALA A 1 79 ? -9.388 -3.894 -3.802 1.00 76.62 79 ALA A N 1
ATOM 628 C CA . ALA A 1 79 ? -8.115 -4.554 -4.031 1.00 76.62 79 ALA A CA 1
ATOM 629 C C . ALA A 1 79 ? -8.173 -6.030 -3.600 1.00 76.62 79 ALA A C 1
ATOM 631 O O . ALA A 1 79 ? -8.799 -6.390 -2.598 1.00 76.62 79 ALA A O 1
ATOM 632 N N . GLY A 1 80 ? -7.504 -6.899 -4.359 1.00 73.94 80 GLY A N 1
ATOM 633 C CA . GLY A 1 80 ? -7.472 -8.333 -4.081 1.00 73.94 80 GLY A CA 1
ATOM 634 C C . GLY A 1 80 ? -6.852 -8.664 -2.716 1.00 73.94 80 GLY A C 1
ATOM 635 O O . GLY A 1 80 ? -6.029 -7.922 -2.177 1.00 73.94 80 GLY A O 1
ATOM 636 N N . ARG A 1 81 ? -7.211 -9.826 -2.155 1.00 69.50 81 ARG A N 1
ATOM 637 C CA . ARG A 1 81 ? -6.592 -10.348 -0.915 1.00 69.50 81 ARG A CA 1
ATOM 638 C C . ARG A 1 81 ? -5.076 -10.491 -1.045 1.00 69.50 81 ARG A C 1
ATOM 640 O O . ARG A 1 81 ? -4.338 -10.171 -0.120 1.00 69.50 81 ARG A O 1
ATOM 647 N N . ASP A 1 82 ? -4.664 -10.928 -2.220 1.00 69.38 82 ASP A N 1
ATOM 648 C CA . ASP A 1 82 ? -3.289 -11.146 -2.636 1.00 69.38 82 ASP A CA 1
ATOM 649 C C . ASP A 1 82 ? -2.459 -9.844 -2.638 1.00 69.38 82 ASP A C 1
ATOM 651 O O . ASP A 1 82 ? -1.348 -9.820 -2.115 1.00 69.38 82 ASP A O 1
ATOM 655 N N . TRP A 1 83 ? -3.053 -8.713 -3.039 1.00 75.06 83 TRP A N 1
ATOM 656 C CA . TRP A 1 83 ? -2.410 -7.397 -2.927 1.00 75.06 83 TRP A CA 1
ATOM 657 C C . TRP A 1 83 ? -2.115 -7.009 -1.468 1.00 75.06 83 TRP A C 1
ATOM 659 O O . TRP A 1 83 ? -1.030 -6.518 -1.159 1.00 75.06 83 TRP A O 1
ATOM 669 N N . LEU A 1 84 ? -3.047 -7.275 -0.544 1.00 71.25 84 LEU A N 1
ATOM 670 C CA . LEU A 1 84 ? -2.836 -6.996 0.883 1.00 71.25 84 LEU A CA 1
ATOM 671 C C . LEU A 1 84 ? -1.722 -7.875 1.478 1.00 71.25 84 LEU A C 1
ATOM 673 O O . LEU A 1 84 ? -0.959 -7.418 2.329 1.00 71.25 84 LEU A O 1
ATOM 677 N N . HIS A 1 85 ? -1.627 -9.132 1.040 1.00 70.38 85 HIS A N 1
ATOM 678 C CA . HIS A 1 85 ? -0.576 -10.047 1.478 1.00 70.38 85 HIS A CA 1
ATOM 679 C C . HIS A 1 85 ? 0.803 -9.594 0.979 1.00 70.38 85 HIS A C 1
ATOM 681 O O . HIS A 1 85 ? 1.755 -9.519 1.755 1.00 70.38 85 HIS A O 1
ATOM 687 N N . GLU A 1 86 ? 0.897 -9.199 -0.291 1.00 68.56 86 GLU A N 1
ATOM 688 C CA . GLU A 1 86 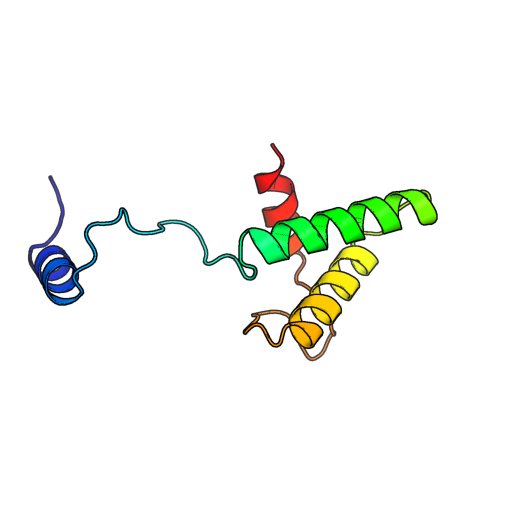? 2.130 -8.681 -0.887 1.00 68.56 86 GLU A CA 1
ATOM 689 C C . GLU A 1 86 ? 2.596 -7.388 -0.195 1.00 68.56 86 GLU A C 1
ATOM 691 O O . GLU A 1 86 ? 3.775 -7.234 0.133 1.00 68.56 86 GLU A O 1
ATOM 696 N N . LYS A 1 87 ? 1.648 -6.500 0.137 1.00 66.56 87 LYS A N 1
ATOM 697 C CA . LYS A 1 87 ? 1.893 -5.300 0.946 1.00 66.56 87 LYS A CA 1
ATOM 698 C C . LYS A 1 87 ? 2.460 -5.602 2.325 1.00 66.56 87 LYS A C 1
ATOM 700 O O . LYS A 1 87 ? 3.390 -4.926 2.756 1.00 66.56 87 LYS A O 1
ATOM 705 N N . ARG A 1 88 ? 1.918 -6.609 3.016 1.00 62.28 88 ARG A N 1
ATOM 706 C CA . ARG A 1 88 ? 2.444 -7.044 4.318 1.00 62.28 88 ARG A CA 1
ATOM 707 C C . ARG A 1 88 ? 3.857 -7.605 4.194 1.00 62.28 88 ARG A C 1
ATOM 709 O O . ARG A 1 88 ? 4.697 -7.276 5.021 1.00 62.28 88 ARG A O 1
ATOM 716 N N . ARG A 1 89 ? 4.136 -8.367 3.133 1.00 61.53 89 ARG A N 1
ATOM 717 C CA . ARG A 1 89 ? 5.460 -8.949 2.872 1.00 61.53 89 ARG A CA 1
ATOM 718 C C . ARG A 1 89 ? 6.542 -7.894 2.632 1.00 61.53 89 ARG A C 1
ATOM 720 O O . ARG A 1 89 ? 7.671 -8.094 3.044 1.00 61.53 89 ARG A O 1
ATOM 727 N N . LYS A 1 90 ? 6.209 -6.775 1.981 1.00 58.25 90 LYS A N 1
ATOM 728 C CA . LYS A 1 90 ? 7.147 -5.670 1.697 1.00 58.25 90 LYS A CA 1
ATOM 729 C C . LYS A 1 90 ? 7.562 -4.857 2.933 1.00 58.25 90 LYS A C 1
ATOM 731 O O . LYS A 1 90 ? 8.468 -4.038 2.827 1.00 58.25 90 LYS A O 1
ATOM 736 N N . LYS A 1 91 ? 6.858 -5.013 4.060 1.00 50.81 91 LYS A N 1
ATOM 737 C CA . LYS A 1 91 ? 7.074 -4.240 5.293 1.00 50.81 91 LYS A CA 1
ATOM 738 C C . LYS A 1 91 ? 8.009 -4.947 6.294 1.00 50.81 91 LYS A C 1
ATOM 740 O O . LYS A 1 91 ? 8.311 -4.348 7.320 1.00 50.81 91 LYS A O 1
ATOM 745 N N . ASN A 1 92 ? 8.431 -6.182 6.008 1.00 38.34 92 ASN A N 1
ATOM 746 C CA . ASN A 1 92 ? 9.338 -7.005 6.819 1.00 38.34 92 ASN A CA 1
ATOM 747 C C . ASN A 1 92 ? 10.652 -7.244 6.073 1.00 38.34 92 ASN A C 1
ATOM 749 O O . ASN A 1 92 ? 11.653 -7.516 6.764 1.00 38.34 92 ASN A O 1
#

Secondary structure (DSSP, 8-state):
----HHHHHHHHHTT--SPP--SPPPSS-HHHHHHHHHHHHHHHHHHSS--HHHHHHHHHHHHHHTT----SBTTTTB--HHHHHHHHHTT-

pLDDT: mean 71.46, std 8.76, range [38.34, 84.0]

Organism: Pieris brassicae (NCBI:txid7116)

Foldseek 3Di:
DPDDPVNVVVCVVVVDPDDDPPDDDDLDDPVLLVVLVVVVVVCCVVPVDDDPFNSFLSVLVSCVVVVGDGPADPVVSGRDPVNVVVVVVVVD

Sequence (92 aa):
MGIPFSSLQKRIKKGSTLAPHLGRFTVFSREEEAQLANLDKKMANIFYGCTANQIRRVAFEYAEKLNVKHNFNQASKMAGRDWLHEKRRKKN

Radius of gyration: 17.47 Å; chains: 1; bounding box: 43×29×45 Å